Protein AF-A0A6I6EQM6-F1 (afdb_monomer_lite)

Structure (mmCIF, N/CA/C/O backbone):
data_AF-A0A6I6EQM6-F1
#
_entry.id   AF-A0A6I6EQM6-F1
#
loop_
_atom_site.group_PDB
_atom_site.id
_atom_site.type_symbol
_atom_site.label_atom_id
_atom_site.label_alt_id
_atom_site.label_comp_id
_atom_site.label_asym_id
_atom_site.label_entity_id
_atom_site.label_seq_id
_atom_site.pdbx_PDB_ins_code
_atom_site.Cartn_x
_atom_site.Cartn_y
_atom_site.Cartn_z
_atom_site.occupancy
_atom_site.B_iso_or_equiv
_atom_site.auth_seq_id
_atom_site.auth_comp_id
_atom_site.auth_asym_id
_atom_site.auth_atom_id
_atom_site.pdbx_PDB_model_num
ATOM 1 N N . MET A 1 1 ? -2.707 -5.984 -6.316 1.00 88.88 1 MET A N 1
ATOM 2 C CA . MET A 1 1 ? -2.537 -4.718 -7.075 1.00 88.88 1 MET A CA 1
ATOM 3 C C . MET A 1 1 ? -2.489 -4.950 -8.576 1.00 88.88 1 MET A C 1
ATOM 5 O O . MET A 1 1 ? -3.293 -4.343 -9.273 1.00 88.88 1 MET A O 1
ATOM 9 N N . LYS A 1 2 ? -1.598 -5.827 -9.060 1.00 87.88 2 LYS A N 1
ATOM 10 C CA . LYS A 1 2 ? -1.535 -6.252 -10.468 1.00 87.88 2 LYS A CA 1
ATOM 11 C C . LYS A 1 2 ? -2.869 -6.824 -10.955 1.00 87.88 2 LYS A C 1
ATOM 13 O O . LYS A 1 2 ? -3.437 -6.291 -11.895 1.00 87.88 2 LYS A O 1
ATOM 18 N N . ASP A 1 3 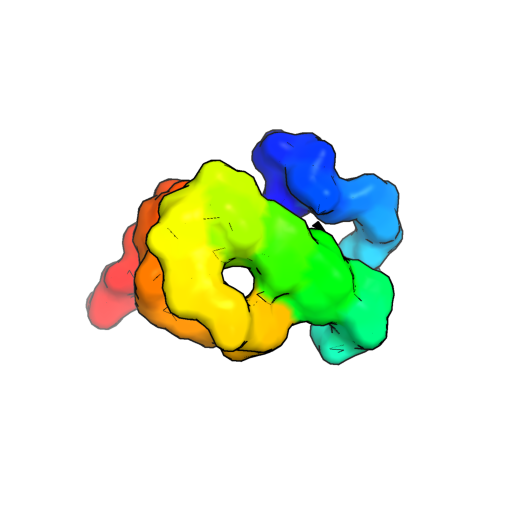? -3.430 -7.779 -10.215 1.00 87.12 3 ASP A N 1
ATOM 19 C CA . ASP A 1 3 ? -4.707 -8.429 -10.567 1.00 87.12 3 ASP A CA 1
ATOM 20 C C . ASP A 1 3 ? -5.898 -7.466 -10.587 1.00 87.12 3 ASP A C 1
ATOM 22 O O . ASP A 1 3 ? -6.879 -7.687 -11.285 1.00 87.12 3 ASP A O 1
ATOM 26 N N . LYS A 1 4 ? -5.804 -6.364 -9.834 1.00 87.00 4 LYS A N 1
ATOM 27 C CA . LYS A 1 4 ? -6.810 -5.293 -9.827 1.00 87.00 4 LYS A CA 1
ATOM 28 C C . LYS A 1 4 ? -6.553 -4.214 -10.885 1.00 87.00 4 LYS A C 1
ATOM 30 O O . LYS A 1 4 ? -7.225 -3.191 -10.866 1.00 87.00 4 LYS A O 1
ATOM 35 N N . GLY A 1 5 ? -5.546 -4.384 -11.742 1.00 89.25 5 GLY A N 1
ATOM 36 C CA . GLY A 1 5 ? -5.180 -3.427 -12.789 1.00 89.25 5 GLY A CA 1
ATOM 37 C C . GLY A 1 5 ? -4.491 -2.145 -12.304 1.00 89.25 5 GLY A C 1
ATOM 38 O O . GLY A 1 5 ? -4.277 -1.243 -13.103 1.00 89.25 5 GLY A O 1
ATOM 39 N N . TYR A 1 6 ? -4.121 -2.037 -11.021 1.00 88.50 6 TYR A N 1
ATOM 40 C CA . TYR A 1 6 ? -3.510 -0.811 -10.479 1.00 88.50 6 TYR A CA 1
ATOM 41 C C . TYR A 1 6 ? -2.005 -0.709 -10.728 1.00 88.50 6 TYR A C 1
ATOM 43 O O . TYR A 1 6 ? -1.486 0.399 -10.793 1.00 88.50 6 TYR A O 1
ATOM 51 N N . TYR A 1 7 ? -1.298 -1.839 -10.803 1.00 92.06 7 TYR A N 1
ATOM 52 C CA . TYR A 1 7 ? 0.160 -1.858 -10.935 1.00 92.06 7 TYR A CA 1
ATOM 53 C C . TYR A 1 7 ? 0.562 -2.396 -12.313 1.00 92.06 7 TYR A C 1
ATOM 55 O O . TYR A 1 7 ? 0.405 -3.593 -12.547 1.00 92.06 7 TYR A O 1
ATOM 63 N N . PRO A 1 8 ? 1.065 -1.561 -13.237 1.00 90.12 8 PRO A N 1
ATOM 64 C CA . PRO A 1 8 ? 1.452 -2.004 -14.573 1.00 90.12 8 PRO A CA 1
ATOM 65 C C . PRO A 1 8 ? 2.842 -2.658 -14.611 1.00 90.12 8 PRO A C 1
ATOM 67 O O . PRO A 1 8 ? 3.100 -3.442 -15.522 1.00 90.12 8 PRO A O 1
ATOM 70 N N . GLY A 1 9 ? 3.701 -2.404 -13.618 1.00 86.94 9 GLY A N 1
ATOM 71 C CA . GLY A 1 9 ? 5.086 -2.885 -13.566 1.00 86.94 9 GLY A CA 1
ATOM 72 C C . GLY A 1 9 ? 5.239 -4.404 -13.432 1.00 86.94 9 GLY A C 1
ATOM 73 O O . GLY A 1 9 ? 4.273 -5.134 -13.182 1.00 86.94 9 GLY A O 1
ATOM 74 N N . TYR A 1 10 ? 6.461 -4.890 -13.636 1.00 87.44 10 TYR A N 1
ATOM 75 C CA . TYR A 1 10 ? 6.806 -6.300 -13.463 1.00 87.44 10 TYR A CA 1
ATOM 76 C C . TYR A 1 10 ? 6.799 -6.683 -11.975 1.00 87.44 10 TYR A C 1
ATOM 78 O O . TYR A 1 10 ? 7.140 -5.869 -11.125 1.00 87.44 10 TYR A O 1
ATOM 86 N N . ILE A 1 11 ? 6.383 -7.910 -11.652 1.00 86.88 11 ILE A N 1
ATOM 87 C CA . ILE A 1 11 ? 6.417 -8.412 -10.273 1.00 86.88 11 ILE A CA 1
ATOM 88 C C . ILE A 1 11 ? 7.767 -9.103 -10.077 1.00 86.88 11 ILE A C 1
ATOM 90 O O . ILE A 1 11 ? 7.906 -10.295 -10.336 1.00 86.88 11 ILE A O 1
ATOM 94 N N . ASP A 1 12 ? 8.763 -8.336 -9.650 1.00 88.19 12 ASP A N 1
ATOM 95 C CA . ASP A 1 12 ? 10.096 -8.827 -9.271 1.00 88.19 12 ASP A CA 1
ATOM 96 C C . ASP A 1 12 ? 10.202 -9.188 -7.777 1.00 88.19 12 ASP A C 1
ATOM 98 O O . ASP A 1 12 ? 11.197 -9.766 -7.347 1.00 88.19 12 ASP A O 1
ATOM 102 N N . GLY A 1 13 ? 9.176 -8.864 -6.982 1.00 89.12 13 GLY A N 1
ATOM 103 C CA . GLY A 1 13 ? 9.175 -9.040 -5.528 1.00 89.12 13 GLY A CA 1
ATOM 104 C C . GLY A 1 13 ? 9.900 -7.925 -4.766 1.00 89.12 13 GLY A C 1
ATOM 105 O O . GLY A 1 13 ? 10.005 -8.002 -3.542 1.00 89.12 13 GLY A O 1
ATOM 106 N N . ILE A 1 14 ? 10.371 -6.880 -5.452 1.00 90.88 14 ILE A N 1
ATOM 107 C CA . ILE A 1 14 ? 11.087 -5.754 -4.859 1.00 90.88 14 ILE A CA 1
ATOM 108 C C . ILE A 1 14 ? 10.104 -4.623 -4.562 1.00 90.88 14 ILE A C 1
ATOM 110 O O . ILE A 1 14 ? 9.380 -4.126 -5.425 1.00 90.88 14 ILE A O 1
ATOM 114 N N . TYR A 1 15 ? 10.116 -4.146 -3.318 1.00 90.50 15 TYR A N 1
ATOM 115 C CA . TYR A 1 15 ? 9.347 -2.967 -2.927 1.00 90.50 15 TYR A CA 1
ATOM 116 C C . TYR A 1 15 ? 10.103 -1.666 -3.256 1.00 90.50 15 TYR A C 1
ATOM 118 O O . TYR A 1 15 ? 10.569 -0.944 -2.372 1.00 90.50 15 TYR A O 1
ATOM 126 N N . GLY A 1 16 ? 10.271 -1.408 -4.555 1.00 92.06 16 GLY A N 1
ATOM 127 C CA . GLY A 1 16 ? 10.979 -0.244 -5.094 1.00 92.06 16 GLY A CA 1
ATOM 128 C C . GLY A 1 16 ? 10.136 1.032 -5.157 1.00 92.06 16 GLY A C 1
ATOM 129 O O . GLY A 1 16 ? 8.947 1.036 -4.827 1.00 92.06 16 GLY A O 1
ATOM 130 N N . ASP A 1 17 ? 10.749 2.129 -5.605 1.00 92.56 17 ASP A N 1
ATOM 131 C CA . ASP A 1 17 ? 10.087 3.438 -5.689 1.00 92.56 17 ASP A CA 1
ATOM 132 C C . ASP A 1 17 ? 8.896 3.450 -6.656 1.00 92.56 17 ASP A C 1
ATOM 134 O O . ASP A 1 17 ? 7.859 4.029 -6.324 1.00 92.56 17 ASP A O 1
ATOM 138 N N . ASP A 1 18 ? 8.973 2.707 -7.765 1.00 91.38 18 ASP A N 1
ATOM 139 C CA . ASP A 1 18 ? 7.840 2.530 -8.678 1.00 91.38 18 ASP A CA 1
ATOM 140 C C . ASP A 1 18 ? 6.629 1.948 -7.939 1.00 91.38 18 ASP A C 1
ATOM 142 O O . ASP A 1 18 ? 5.527 2.491 -7.995 1.00 91.38 18 ASP A O 1
ATOM 146 N N . MET A 1 19 ? 6.820 0.864 -7.177 1.00 93.25 19 MET A N 1
ATOM 147 C CA . MET A 1 19 ? 5.743 0.232 -6.408 1.00 93.25 19 MET A CA 1
ATOM 148 C C . MET A 1 19 ? 5.162 1.190 -5.360 1.00 93.25 19 MET A C 1
ATOM 150 O O . MET A 1 19 ? 3.938 1.274 -5.223 1.00 93.25 19 MET A O 1
ATOM 154 N N . LYS A 1 20 ? 6.012 1.962 -4.666 1.00 94.69 20 LYS A N 1
ATOM 155 C CA . LYS A 1 20 ? 5.565 2.972 -3.692 1.00 94.69 20 LYS A CA 1
ATOM 156 C C . LYS A 1 20 ? 4.635 4.001 -4.332 1.00 94.69 20 LYS A C 1
ATOM 158 O O . LYS A 1 20 ? 3.621 4.357 -3.729 1.00 94.69 20 LYS A O 1
ATOM 163 N N . GLU A 1 21 ? 4.932 4.453 -5.549 1.00 94.56 21 GLU A N 1
ATOM 164 C CA . GLU A 1 21 ? 4.084 5.409 -6.264 1.00 94.56 21 GLU A CA 1
ATOM 165 C C . GLU A 1 21 ? 2.671 4.849 -6.485 1.00 94.56 21 GLU A C 1
ATOM 167 O O . GLU A 1 21 ? 1.671 5.520 -6.205 1.00 94.56 21 GLU A O 1
ATOM 172 N N . TYR A 1 22 ? 2.566 3.593 -6.925 1.00 94.75 22 TYR A N 1
ATOM 173 C CA . TYR A 1 22 ? 1.267 2.953 -7.137 1.00 94.75 22 TYR A CA 1
ATOM 174 C C . TYR A 1 22 ? 0.532 2.666 -5.830 1.00 94.75 22 TYR A C 1
ATOM 176 O O . TYR A 1 22 ? -0.695 2.767 -5.793 1.00 94.75 22 TYR A O 1
ATOM 184 N N . VAL A 1 23 ? 1.246 2.366 -4.747 1.00 95.38 23 VAL A N 1
ATOM 185 C CA . VAL A 1 23 ? 0.655 2.223 -3.409 1.00 95.38 23 VAL A CA 1
ATOM 186 C C . VAL A 1 23 ? 0.041 3.543 -2.960 1.00 95.38 23 VAL A C 1
ATOM 188 O O . VAL A 1 23 ? -1.122 3.572 -2.557 1.00 95.38 23 VAL A O 1
ATOM 191 N N . ILE A 1 24 ? 0.758 4.656 -3.125 1.00 95.62 24 ILE A N 1
ATOM 192 C CA . ILE A 1 24 ? 0.237 5.992 -2.821 1.00 95.62 24 ILE A CA 1
ATOM 193 C C . ILE A 1 24 ? -0.979 6.313 -3.702 1.00 95.62 24 ILE A C 1
ATOM 195 O O . ILE A 1 24 ? -1.993 6.787 -3.189 1.00 95.62 24 ILE A O 1
ATOM 199 N N . LYS A 1 25 ? -0.924 6.026 -5.011 1.00 95.25 25 LYS A N 1
ATOM 200 C CA . LYS A 1 25 ? -2.059 6.207 -5.937 1.00 95.25 25 LYS A CA 1
ATOM 201 C C . LYS A 1 25 ? -3.280 5.390 -5.513 1.00 95.25 25 LYS A C 1
ATOM 203 O O . LYS A 1 25 ? -4.386 5.925 -5.478 1.00 95.25 25 LYS A O 1
ATOM 208 N N . PHE A 1 26 ? -3.090 4.123 -5.149 1.00 95.56 26 PHE A N 1
ATOM 209 C CA . PHE A 1 26 ? -4.161 3.260 -4.658 1.00 95.56 26 PHE A CA 1
ATOM 210 C C . PHE A 1 26 ? -4.779 3.817 -3.374 1.00 95.56 26 PHE A C 1
ATOM 212 O O . PHE A 1 26 ? -6.003 3.890 -3.271 1.00 95.56 26 PHE A O 1
ATOM 219 N N . ARG A 1 27 ? -3.956 4.263 -2.419 1.00 95.75 27 ARG A N 1
ATOM 220 C CA . ARG A 1 27 ? -4.437 4.862 -1.166 1.00 95.75 27 ARG A CA 1
ATOM 221 C C . ARG A 1 27 ? -5.223 6.148 -1.424 1.00 95.75 27 ARG A C 1
ATOM 223 O O . ARG A 1 27 ? -6.335 6.263 -0.920 1.00 95.75 27 ARG A O 1
ATOM 230 N N . LYS A 1 28 ? -4.724 7.041 -2.290 1.00 95.94 28 LYS A N 1
ATOM 231 C CA . LYS A 1 28 ? -5.439 8.258 -2.728 1.00 95.94 28 LYS A CA 1
ATOM 232 C C . LYS A 1 28 ? -6.797 7.935 -3.343 1.00 95.94 28 LYS A C 1
ATOM 234 O O . LYS A 1 28 ? -7.803 8.485 -2.918 1.00 95.94 28 LYS A O 1
ATOM 239 N N . HIS A 1 29 ? -6.830 7.014 -4.306 1.00 95.50 29 HIS A N 1
ATOM 240 C CA . HIS A 1 29 ? -8.065 6.599 -4.975 1.00 95.50 29 HIS A CA 1
ATOM 241 C C . HIS A 1 29 ? -9.106 6.064 -3.980 1.00 95.50 29 HIS A C 1
ATOM 243 O 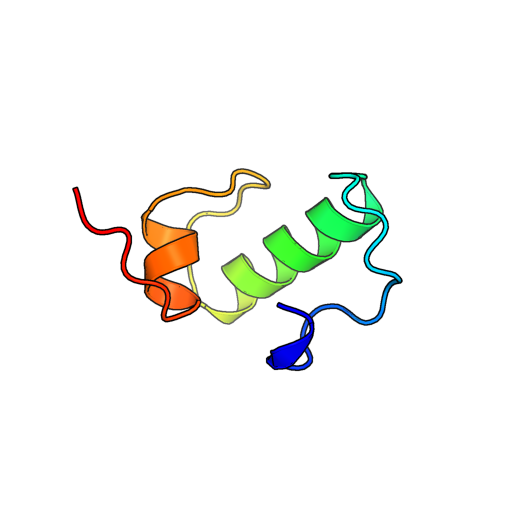O . HIS A 1 29 ? -10.304 6.254 -4.153 1.00 95.50 29 HIS A O 1
ATOM 249 N N . ASN A 1 30 ? -8.645 5.391 -2.927 1.00 94.62 30 ASN A N 1
ATOM 250 C CA . ASN A 1 30 ? -9.498 4.755 -1.935 1.00 94.62 30 ASN A CA 1
ATOM 251 C C . ASN A 1 30 ? -9.744 5.603 -0.677 1.00 94.62 30 ASN A C 1
ATOM 253 O O . ASN A 1 30 ? -10.332 5.084 0.271 1.00 94.62 30 ASN A O 1
ATOM 257 N N . ASN A 1 31 ? -9.328 6.876 -0.670 1.00 96.00 31 ASN A N 1
ATOM 258 C CA . ASN A 1 31 ? -9.420 7.791 0.474 1.00 96.00 31 ASN A CA 1
ATOM 259 C C . ASN A 1 31 ? -8.785 7.234 1.765 1.00 96.00 31 ASN A C 1
ATOM 261 O O . ASN A 1 31 ? -9.298 7.439 2.861 1.00 96.00 31 ASN A O 1
ATOM 265 N N . LEU A 1 32 ? -7.676 6.504 1.631 1.00 95.31 32 LEU A N 1
ATOM 266 C CA . LEU A 1 32 ? -6.876 6.020 2.757 1.00 95.31 32 LEU A CA 1
ATOM 267 C C . LEU A 1 32 ? -5.810 7.050 3.144 1.00 95.31 32 LEU A C 1
ATOM 269 O O . LEU A 1 32 ? -5.398 7.870 2.321 1.00 95.31 32 LEU A O 1
ATOM 273 N N . THR A 1 33 ? -5.293 6.949 4.370 1.00 95.44 33 THR A N 1
ATOM 274 C CA . THR A 1 33 ? -4.151 7.749 4.841 1.00 95.44 33 THR A CA 1
ATOM 275 C C . THR A 1 33 ? -2.982 7.647 3.867 1.00 95.44 33 THR A C 1
ATOM 277 O O . THR A 1 33 ? -2.576 6.544 3.502 1.00 95.44 33 THR A O 1
ATOM 280 N N . ILE A 1 34 ? -2.425 8.780 3.437 1.00 95.25 34 ILE A N 1
ATOM 281 C CA . ILE A 1 34 ? -1.335 8.799 2.457 1.00 95.25 34 ILE A CA 1
ATOM 282 C C . ILE A 1 34 ? -0.051 8.282 3.098 1.00 95.25 34 ILE A C 1
ATOM 284 O O . ILE A 1 34 ? 0.529 8.925 3.965 1.00 95.25 34 ILE A O 1
ATOM 288 N N . SER A 1 35 ? 0.387 7.108 2.655 1.00 94.75 35 SER A N 1
ATOM 289 C CA . SER A 1 35 ? 1.626 6.466 3.081 1.00 94.75 35 SER A CA 1
ATOM 290 C C . SER A 1 35 ? 2.078 5.471 2.014 1.00 94.75 35 SER A C 1
ATOM 292 O O . SER A 1 35 ? 1.279 5.016 1.196 1.00 94.75 35 SER A O 1
ATOM 294 N N . HIS A 1 36 ? 3.357 5.114 2.026 1.00 93.81 36 HIS A N 1
ATOM 295 C CA . HIS A 1 36 ? 3.877 3.987 1.258 1.00 93.81 36 HIS A CA 1
ATOM 296 C C . HIS A 1 36 ? 3.927 2.700 2.097 1.00 93.81 36 HIS A C 1
ATOM 298 O O . HIS A 1 36 ? 4.545 1.727 1.679 1.00 93.81 36 HIS A O 1
ATOM 304 N N . ASN A 1 37 ? 3.356 2.683 3.301 1.00 94.56 37 ASN A N 1
ATOM 305 C CA . ASN A 1 37 ? 3.306 1.479 4.120 1.00 94.56 37 ASN A CA 1
ATOM 306 C C . ASN A 1 37 ? 2.168 0.572 3.651 1.00 94.56 37 ASN A C 1
ATOM 308 O O . ASN A 1 37 ? 1.075 1.037 3.311 1.00 94.56 37 ASN A O 1
ATOM 312 N N . ILE A 1 38 ? 2.437 -0.730 3.648 1.00 92.56 38 ILE A N 1
ATOM 313 C CA . ILE A 1 38 ? 1.433 -1.765 3.431 1.00 92.56 38 ILE A CA 1
ATOM 314 C C . ILE A 1 38 ? 0.974 -2.231 4.811 1.00 92.56 38 ILE A C 1
ATOM 316 O O . ILE A 1 38 ? 1.702 -2.924 5.513 1.00 92.56 38 ILE A O 1
ATOM 320 N N . ASP A 1 39 ? -0.209 -1.787 5.215 1.00 93.75 39 ASP A N 1
ATOM 321 C CA . ASP A 1 39 ? -0.801 -2.025 6.530 1.00 93.75 39 ASP A CA 1
ATOM 322 C C . ASP A 1 39 ? -2.124 -2.796 6.411 1.00 93.75 39 ASP A C 1
ATOM 324 O O . ASP A 1 39 ? -2.594 -3.127 5.319 1.00 93.75 39 ASP A O 1
ATOM 328 N N . TYR A 1 40 ? -2.737 -3.096 7.556 1.00 92.12 40 TYR A N 1
ATOM 329 C CA . TYR A 1 40 ? -4.019 -3.794 7.601 1.00 92.12 40 TYR A CA 1
ATOM 330 C C . TYR A 1 40 ? -5.111 -3.071 6.797 1.00 92.12 40 TYR A C 1
ATOM 332 O O . TYR A 1 40 ? -5.870 -3.716 6.075 1.00 92.12 40 TYR A O 1
ATOM 340 N N . GLU A 1 41 ? -5.177 -1.736 6.862 1.00 92.88 41 GLU A N 1
ATOM 341 C CA . GLU A 1 41 ? -6.153 -0.957 6.090 1.00 92.88 41 GLU A CA 1
ATOM 342 C C . GLU A 1 41 ? -5.953 -1.125 4.584 1.00 92.88 41 GLU A C 1
ATOM 344 O O . GLU A 1 41 ? -6.924 -1.304 3.842 1.00 92.88 41 GLU A O 1
ATOM 349 N N . PHE A 1 42 ? -4.696 -1.126 4.132 1.00 95.06 42 PHE A N 1
ATOM 350 C CA . PHE A 1 42 ? -4.351 -1.393 2.745 1.00 95.06 42 PHE A CA 1
ATOM 351 C C . PHE A 1 42 ? -4.817 -2.778 2.307 1.00 95.06 42 PHE A C 1
ATOM 353 O O . PHE A 1 42 ? -5.513 -2.887 1.297 1.00 95.06 42 PHE A O 1
ATOM 360 N N . TYR A 1 43 ? -4.482 -3.826 3.067 1.00 92.81 43 TYR A N 1
ATOM 361 C CA . TYR A 1 43 ? -4.894 -5.197 2.755 1.00 92.81 43 TYR A CA 1
ATOM 362 C C . TYR A 1 43 ? -6.413 -5.336 2.731 1.00 92.81 43 TYR A C 1
ATOM 364 O O . TYR A 1 43 ? -6.972 -5.815 1.742 1.00 92.81 43 TYR A O 1
ATOM 372 N N . LYS A 1 44 ? -7.093 -4.812 3.754 1.00 93.12 44 LYS A N 1
ATOM 373 C CA . LYS A 1 44 ? -8.552 -4.809 3.847 1.00 93.12 44 LYS A CA 1
ATOM 374 C C . LYS A 1 44 ? -9.187 -4.136 2.636 1.00 93.12 44 LYS A C 1
ATOM 376 O O . LYS A 1 44 ? -10.113 -4.684 2.042 1.00 93.12 44 LYS A O 1
ATOM 381 N N . LYS A 1 45 ? -8.675 -2.975 2.214 1.00 93.75 45 LYS A N 1
ATOM 382 C CA . LYS A 1 45 ? -9.198 -2.271 1.034 1.00 93.75 45 LYS A CA 1
ATOM 383 C C . LYS A 1 45 ? -8.846 -2.973 -0.273 1.00 93.75 45 LYS A C 1
ATOM 385 O O . LYS A 1 45 ? -9.625 -2.953 -1.228 1.00 93.75 45 LYS A O 1
ATOM 390 N N . LEU A 1 46 ? -7.704 -3.651 -0.311 1.00 92.06 46 LEU A N 1
ATOM 391 C CA . LEU A 1 46 ? -7.342 -4.540 -1.402 1.00 92.06 46 LEU A CA 1
ATOM 392 C C . LEU A 1 46 ? -8.234 -5.797 -1.436 1.00 92.06 46 LEU A C 1
ATOM 394 O O . LEU A 1 46 ? -8.251 -6.486 -2.450 1.00 9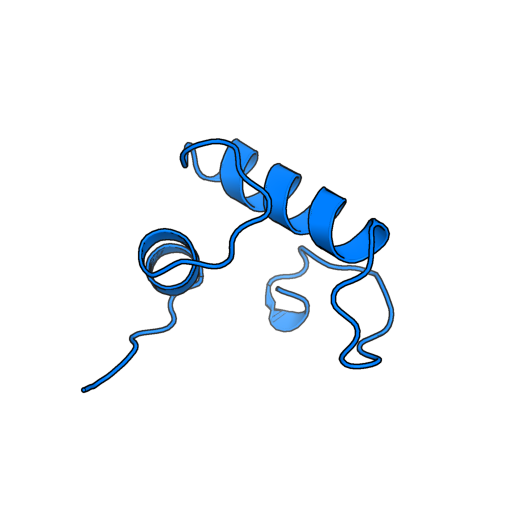2.06 46 LEU A O 1
ATOM 398 N N . GLY A 1 47 ? -9.059 -6.043 -0.416 1.00 91.81 47 GLY A N 1
ATOM 399 C CA . GLY A 1 47 ? -9.943 -7.208 -0.323 1.00 91.81 47 GLY A CA 1
ATOM 400 C C . GLY A 1 47 ? -9.227 -8.460 0.176 1.00 91.81 47 GLY A C 1
ATOM 401 O O . GLY A 1 47 ? -9.714 -9.563 -0.038 1.00 91.81 47 GLY A O 1
ATOM 402 N N . ILE A 1 48 ? -8.066 -8.290 0.807 1.00 88.75 48 ILE A N 1
ATOM 403 C CA . ILE A 1 48 ? -7.309 -9.356 1.453 1.00 88.75 48 ILE A CA 1
ATOM 404 C C . ILE A 1 48 ? -7.656 -9.319 2.939 1.00 88.75 48 ILE A C 1
ATOM 406 O O . ILE A 1 48 ? -7.499 -8.289 3.597 1.00 88.75 48 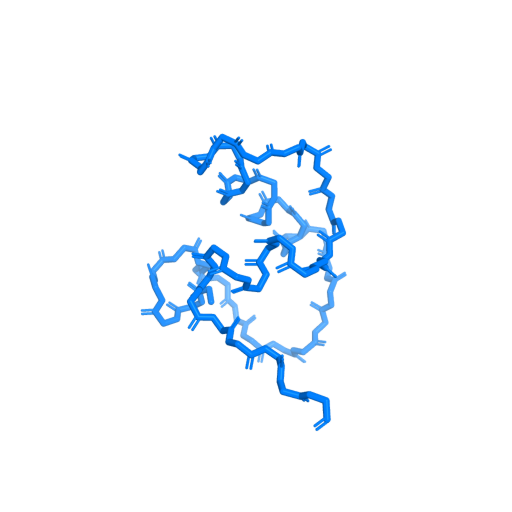ILE A O 1
ATOM 410 N N . SER A 1 49 ? -8.141 -10.443 3.458 1.00 84.00 49 SER A N 1
ATOM 411 C CA . SER A 1 49 ? -8.337 -10.634 4.890 1.00 84.00 49 SER A CA 1
ATOM 412 C C . SER A 1 49 ? -7.118 -11.370 5.428 1.00 84.00 49 SER A C 1
ATOM 414 O O . SER A 1 49 ? -6.855 -12.500 5.022 1.00 84.00 49 SER A O 1
ATOM 416 N N . LEU A 1 50 ? -6.337 -10.696 6.271 1.00 79.50 50 LEU A N 1
ATOM 417 C CA . LEU A 1 50 ? -5.294 -11.354 7.046 1.00 79.50 50 LEU A CA 1
ATOM 418 C C . LEU A 1 50 ? -6.007 -12.088 8.185 1.00 79.50 50 LEU A C 1
ATOM 420 O O . LEU A 1 50 ? -6.705 -11.446 8.969 1.00 79.50 50 LEU A O 1
ATOM 424 N N . ILE A 1 51 ? -5.912 -13.414 8.191 1.00 77.50 51 ILE A N 1
ATOM 425 C CA . ILE A 1 51 ? -6.427 -14.267 9.264 1.00 77.50 51 ILE A CA 1
ATOM 426 C C . ILE A 1 51 ? -5.261 -14.481 10.237 1.00 77.50 51 ILE A C 1
ATOM 428 O O . ILE A 1 51 ? -4.147 -14.729 9.771 1.00 77.50 51 ILE A O 1
ATOM 432 N N . ASP A 1 52 ? -5.518 -14.323 11.536 1.00 60.16 52 ASP A N 1
ATOM 433 C CA . ASP A 1 52 ? -4.582 -14.659 12.622 1.00 60.16 52 ASP A CA 1
ATOM 434 C C . ASP A 1 52 ? -4.278 -16.1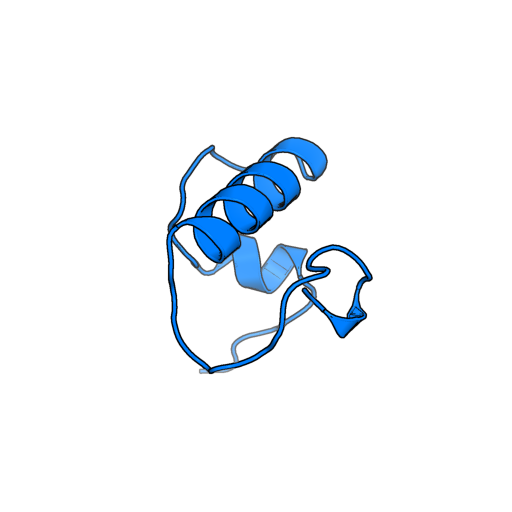66 12.693 1.00 60.16 52 ASP A C 1
ATOM 436 O O . ASP A 1 52 ? -5.208 -16.978 12.455 1.00 60.16 52 ASP A O 1
#

Foldseek 3Di:
DVVVVQQPDDPPVDLDPSVLVSLQ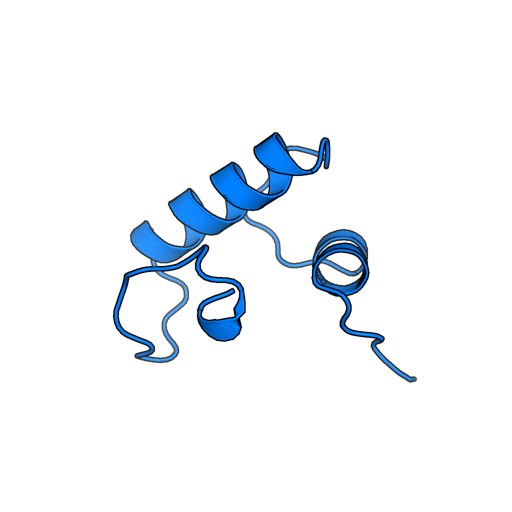VLCVVVVHDRDSDDDPVNCVSVVHDDDD

pLDDT: mean 91.01, std 5.9, range [60.16, 96.0]

Sequence (52 aa):
MKDKGYYPGYIDGIYGDDMKEYVIKFRKHNNLTISHNIDYEFYKKLGISLID

InterPro domains:
  IPR002477 Peptidoglycan binding-like [PF01471] (4-45)
  IPR036365 PGBD-like superfamily [SSF47090] (3-48)
  IPR036366 PGBD superfamily [G3DSA:1.10.101.10] (1-49)

Secondary structure (DSSP, 8-state):
-TTTT---S---S---HHHHHHHHHHHHHTT----S---HHHHHHHT-----

Organism: NCBI:txid2184719

Radius of gyration: 10.85 Å; chains: 1; bounding box: 21×24×27 Å